Protein AF-A0A2P2Q1V0-F1 (afdb_monomer_lite)

InterPro domains:
  IPR006458 Ovate protein family, C-terminal [PF04844] (1-45)
  IPR006458 Ovate protein family, C-terminal [PS51754] (1-45)
  IPR006458 Ovate protein family, C-terminal [TIGR01568] (1-45)
  IPR038933 Ovate protein family [PTHR33057] (1-46)

Radius of gyration: 12.18 Å; chains: 1; bounding box: 31×19×33 Å

Secondary structure (DSSP, 8-state):
-HHHHHHTT--SHHHHHHHHHHHHHHS-GGGHHHHHHHHHHHHHHHHHTT-

Foldseek 3Di:
DVVVCVVPCPVDPVVLVVVLVVVPVVDDPVCNVVSVVVSVVVVVVVVVVVD

pLDDT: mean 78.79, std 18.53, range [46.38, 97.06]

Organism: Rhizophora mucronata (NCBI:txid61149)

Sequence (51 aa):
MMEMIVENNMQSSKDLEELLACYLSLNSNEYHDLIVKAFEQIWFYMVDLHL

Structure (mmCIF, N/CA/C/O backbone):
data_AF-A0A2P2Q1V0-F1
#
_entry.id   AF-A0A2P2Q1V0-F1
#
loop_
_atom_site.group_PDB
_atom_site.id
_atom_site.type_symbol
_atom_site.label_atom_id
_atom_site.label_alt_id
_atom_site.label_comp_id
_atom_site.label_asym_id
_atom_site.label_entity_id
_atom_site.label_seq_id
_atom_site.pdbx_PDB_ins_code
_atom_site.Cartn_x
_atom_site.Cartn_y
_atom_site.Cartn_z
_atom_site.occupancy
_atom_site.B_iso_or_equiv
_atom_site.auth_seq_id
_atom_site.auth_comp_id
_atom_site.auth_asym_id
_atom_site.auth_atom_id
_atom_site.pdbx_PDB_model_num
ATOM 1 N N . MET A 1 1 ? 13.899 13.591 -7.176 1.00 52.75 1 MET A N 1
ATOM 2 C CA . MET A 1 1 ? 12.735 12.722 -6.862 1.00 52.75 1 MET A CA 1
ATOM 3 C C . MET A 1 1 ? 12.655 11.562 -7.849 1.00 52.75 1 MET A C 1
ATOM 5 O O . MET A 1 1 ? 12.752 10.435 -7.398 1.00 52.75 1 MET A O 1
ATOM 9 N N . MET A 1 2 ? 12.628 11.820 -9.166 1.00 48.12 2 MET A N 1
ATOM 10 C CA . MET A 1 2 ? 12.785 10.778 -10.202 1.00 48.12 2 MET A CA 1
ATOM 11 C C . MET A 1 2 ? 14.141 10.051 -10.123 1.00 48.12 2 MET A C 1
ATOM 13 O O . MET A 1 2 ? 14.213 8.840 -10.280 1.00 48.12 2 MET A O 1
ATOM 17 N N . GLU A 1 3 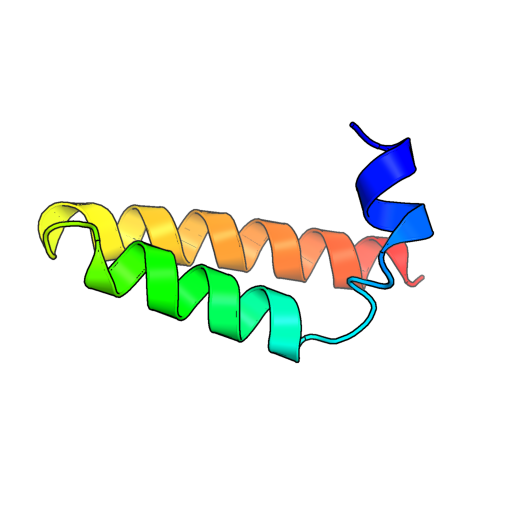? 15.206 10.784 -9.787 1.00 46.38 3 GLU A N 1
ATOM 18 C CA . GLU A 1 3 ? 16.558 10.226 -9.625 1.00 46.38 3 GLU A CA 1
ATOM 19 C C . GLU A 1 3 ? 16.671 9.237 -8.450 1.00 46.38 3 GLU A C 1
ATOM 21 O O . GLU A 1 3 ? 17.388 8.250 -8.552 1.00 46.38 3 GLU A O 1
ATOM 26 N N . MET A 1 4 ? 15.892 9.418 -7.374 1.00 49.97 4 MET A N 1
ATOM 27 C CA . MET A 1 4 ? 15.936 8.522 -6.205 1.00 49.97 4 MET A CA 1
ATOM 28 C C . MET A 1 4 ? 15.245 7.174 -6.443 1.00 49.97 4 MET A C 1
ATOM 30 O O . MET A 1 4 ? 15.597 6.194 -5.791 1.00 49.97 4 MET A O 1
ATOM 34 N N . ILE A 1 5 ? 14.275 7.128 -7.363 1.00 53.22 5 ILE A N 1
ATOM 35 C CA . ILE A 1 5 ? 13.545 5.905 -7.734 1.00 53.22 5 ILE A CA 1
ATOM 36 C C . ILE A 1 5 ? 14.438 4.998 -8.596 1.00 53.22 5 ILE A C 1
ATOM 38 O O . ILE A 1 5 ? 14.396 3.779 -8.457 1.00 53.22 5 ILE A O 1
ATOM 42 N N . VAL A 1 6 ? 15.296 5.593 -9.432 1.00 56.53 6 VAL A N 1
ATOM 43 C CA . VAL A 1 6 ? 16.257 4.863 -10.273 1.00 56.53 6 VAL A CA 1
ATOM 44 C C . VAL A 1 6 ? 17.471 4.390 -9.464 1.00 56.53 6 VAL A C 1
ATOM 46 O O . VAL A 1 6 ? 17.922 3.265 -9.662 1.00 56.53 6 VAL A O 1
ATOM 49 N N . GLU A 1 7 ? 17.980 5.199 -8.526 1.00 50.38 7 GLU A N 1
ATOM 50 C CA . GLU A 1 7 ? 19.170 4.836 -7.736 1.00 50.38 7 GLU A CA 1
ATOM 51 C C . GLU A 1 7 ? 18.923 3.762 -6.661 1.00 50.38 7 GLU A C 1
ATOM 53 O O . GLU A 1 7 ? 19.842 3.006 -6.354 1.00 50.38 7 GLU A O 1
ATOM 58 N N . ASN A 1 8 ? 17.714 3.653 -6.092 1.00 47.22 8 ASN A N 1
ATOM 59 C CA . ASN A 1 8 ? 17.451 2.723 -4.978 1.00 47.22 8 ASN A CA 1
ATOM 60 C C . ASN A 1 8 ? 16.969 1.325 -5.379 1.00 47.22 8 ASN A C 1
ATOM 62 O O . ASN A 1 8 ? 16.656 0.539 -4.491 1.00 47.22 8 ASN A O 1
ATOM 66 N N . ASN A 1 9 ? 16.918 0.978 -6.669 1.00 47.78 9 ASN A N 1
ATOM 67 C CA . ASN A 1 9 ? 16.383 -0.318 -7.101 1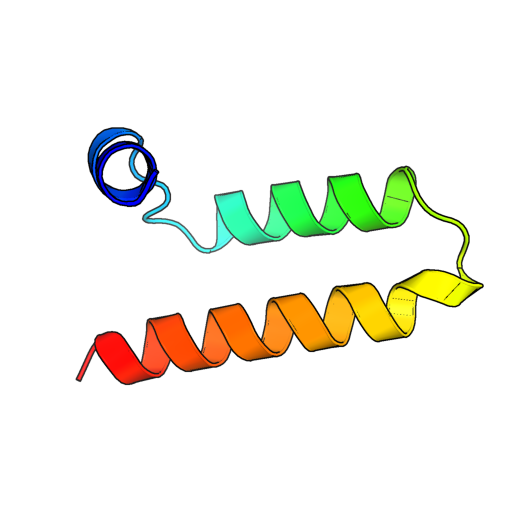.00 47.78 9 ASN A CA 1
ATOM 68 C C . ASN A 1 9 ? 15.011 -0.631 -6.472 1.00 47.78 9 ASN A C 1
ATOM 70 O O . ASN A 1 9 ? 14.803 -1.744 -5.999 1.00 47.78 9 ASN A O 1
ATOM 74 N N . MET A 1 10 ? 14.039 0.288 -6.547 1.00 51.06 10 MET A N 1
ATOM 75 C CA . MET A 1 10 ? 12.625 -0.125 -6.495 1.00 51.06 10 MET A CA 1
ATOM 76 C C . MET A 1 10 ? 12.280 -0.868 -7.803 1.00 51.06 10 MET A C 1
ATOM 78 O O . MET A 1 10 ? 11.462 -0.426 -8.602 1.00 51.06 10 MET A O 1
ATOM 82 N N . GLN A 1 11 ? 13.014 -1.946 -8.086 1.00 52.34 11 GLN A N 1
ATOM 83 C CA . GLN A 1 11 ? 12.924 -2.784 -9.285 1.00 52.34 11 GLN A CA 1
ATOM 84 C C . GLN A 1 11 ? 12.076 -4.035 -9.032 1.00 52.34 11 GLN A C 1
ATOM 86 O O . GLN A 1 11 ? 11.842 -4.815 -9.951 1.00 52.34 11 GLN A O 1
ATOM 91 N N . SER A 1 12 ? 11.626 -4.250 -7.794 1.00 60.59 12 SER A N 1
ATOM 92 C CA . SER A 1 12 ? 10.854 -5.425 -7.421 1.00 60.59 12 SER A CA 1
ATOM 93 C C . SER A 1 12 ? 9.453 -5.018 -6.996 1.00 60.59 12 SER A C 1
ATOM 95 O O . SER A 1 12 ? 9.277 -4.131 -6.162 1.00 60.59 12 SER A O 1
ATOM 97 N N . SER A 1 13 ? 8.451 -5.734 -7.506 1.00 67.94 13 SER A N 1
ATOM 98 C CA . SER A 1 13 ? 7.064 -5.692 -7.025 1.00 67.94 13 SER A CA 1
ATOM 99 C C . SER A 1 13 ? 6.953 -5.726 -5.497 1.00 67.94 13 SER A C 1
ATOM 101 O O . SER A 1 13 ? 6.027 -5.159 -4.924 1.00 67.94 13 SER A O 1
ATOM 103 N N 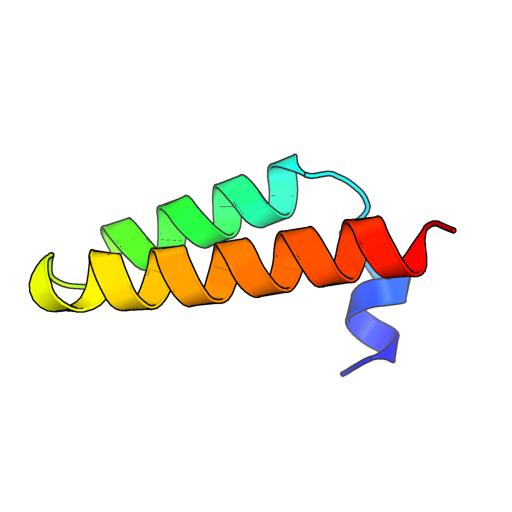. LYS A 1 14 ? 7.936 -6.349 -4.842 1.00 75.88 14 LYS A N 1
ATOM 104 C CA . LYS A 1 14 ? 8.042 -6.489 -3.395 1.00 75.88 14 LYS A CA 1
ATOM 105 C C . LYS A 1 14 ? 8.161 -5.157 -2.645 1.00 75.88 14 LYS A C 1
ATOM 107 O O . LYS A 1 14 ? 7.550 -5.018 -1.592 1.00 75.88 14 LYS A O 1
ATOM 112 N N . ASP A 1 15 ? 8.878 -4.171 -3.183 1.00 82.38 15 ASP A N 1
ATOM 113 C CA . ASP A 1 15 ? 9.013 -2.867 -2.513 1.00 82.38 15 ASP A CA 1
ATOM 114 C C . ASP A 1 15 ? 7.688 -2.098 -2.551 1.00 82.38 15 ASP A C 1
ATOM 116 O O . ASP A 1 15 ? 7.319 -1.416 -1.595 1.00 82.38 15 ASP A O 1
ATOM 120 N N . LEU A 1 16 ? 6.934 -2.251 -3.644 1.00 84.38 16 LEU A N 1
ATOM 121 C CA . LEU A 1 16 ? 5.604 -1.668 -3.779 1.00 84.38 16 LEU A CA 1
ATOM 122 C C . LEU A 1 16 ? 4.594 -2.360 -2.847 1.00 84.38 16 LEU A C 1
ATOM 124 O O . LEU A 1 16 ? 3.772 -1.685 -2.229 1.00 84.38 16 LEU A O 1
ATOM 128 N N . GLU A 1 17 ? 4.680 -3.684 -2.702 1.00 88.62 17 GLU A N 1
ATOM 129 C CA . GLU A 1 17 ? 3.871 -4.451 -1.746 1.00 88.62 17 GLU A CA 1
ATOM 130 C C . GLU A 1 17 ? 4.159 -4.052 -0.290 1.00 88.62 17 GLU A C 1
ATOM 132 O O . GLU A 1 17 ? 3.221 -3.839 0.484 1.00 88.62 17 GLU A O 1
ATOM 137 N N . GLU A 1 18 ? 5.431 -3.892 0.091 1.00 91.44 18 GLU A N 1
ATOM 138 C CA . GLU A 1 18 ? 5.810 -3.434 1.436 1.00 91.44 18 GLU A CA 1
ATOM 139 C C . GLU A 1 18 ? 5.312 -2.007 1.706 1.00 91.44 18 GLU A C 1
ATOM 141 O O . GLU A 1 18 ? 4.785 -1.721 2.788 1.00 91.44 18 GLU A O 1
ATOM 146 N N . LEU A 1 19 ? 5.392 -1.120 0.707 1.00 91.88 19 LEU A N 1
ATOM 147 C CA . LEU A 1 19 ? 4.863 0.237 0.810 1.00 91.88 19 LEU A CA 1
ATOM 148 C C . LEU A 1 19 ? 3.333 0.227 0.970 1.00 91.88 19 LEU A C 1
ATOM 150 O O . LEU A 1 19 ? 2.807 0.918 1.844 1.00 91.88 19 LEU A O 1
ATOM 154 N N . LEU A 1 20 ? 2.618 -0.589 0.188 1.00 94.12 20 LEU A N 1
ATOM 155 C CA . LEU A 1 20 ? 1.165 -0.750 0.299 1.00 94.12 20 LEU A CA 1
ATOM 156 C C . LEU A 1 20 ? 0.769 -1.231 1.700 1.00 94.12 20 LEU A C 1
ATOM 158 O O . LEU A 1 20 ? -0.113 -0.641 2.327 1.00 94.12 20 LEU A O 1
ATOM 162 N N . ALA A 1 21 ? 1.455 -2.250 2.224 1.00 93.88 21 ALA A N 1
ATOM 163 C CA . ALA A 1 21 ? 1.214 -2.760 3.572 1.00 93.88 21 ALA A CA 1
ATOM 164 C C . ALA A 1 21 ? 1.430 -1.675 4.643 1.00 93.88 21 ALA A C 1
ATOM 166 O O . ALA A 1 21 ? 0.607 -1.534 5.554 1.00 93.88 21 ALA A O 1
ATOM 167 N N . CYS A 1 22 ? 2.479 -0.856 4.503 1.00 95.44 22 CYS A N 1
ATOM 168 C CA . CYS A 1 22 ? 2.716 0.285 5.387 1.00 95.44 22 CYS A CA 1
ATOM 169 C C . CYS A 1 22 ? 1.539 1.269 5.351 1.00 95.44 22 CYS A C 1
ATOM 171 O O . CYS A 1 22 ? 0.986 1.597 6.402 1.00 95.44 22 CYS A O 1
ATOM 173 N N . TYR A 1 23 ? 1.098 1.692 4.163 1.00 95.44 23 TYR A N 1
ATOM 174 C CA . TYR A 1 23 ? -0.012 2.639 4.024 1.00 95.44 23 TYR A CA 1
ATOM 175 C C . TYR A 1 23 ? -1.333 2.095 4.576 1.00 95.44 23 TYR A C 1
ATOM 177 O O . TYR A 1 23 ? -2.051 2.838 5.243 1.00 95.44 23 TYR A O 1
ATOM 185 N N . LEU A 1 24 ? -1.641 0.815 4.368 1.00 95.94 24 LEU A N 1
ATOM 186 C CA . LEU A 1 24 ? -2.845 0.200 4.933 1.00 95.94 24 LEU A CA 1
ATOM 187 C C . LEU A 1 24 ? -2.783 0.119 6.465 1.00 95.94 24 LEU A C 1
ATOM 189 O O . LEU A 1 24 ? -3.786 0.361 7.127 1.00 95.94 24 LEU A O 1
ATOM 193 N N . SER A 1 25 ? -1.611 -0.164 7.045 1.00 96.44 25 SER A N 1
ATOM 194 C CA . SER A 1 25 ? -1.455 -0.216 8.508 1.00 96.44 25 SER A CA 1
ATOM 195 C C . SER A 1 25 ? -1.525 1.158 9.186 1.00 96.44 25 SER A C 1
ATOM 197 O O . SER A 1 25 ? -1.965 1.261 10.330 1.00 96.44 25 SER A O 1
ATOM 199 N N . LEU A 1 26 ? -1.093 2.213 8.488 1.00 96.56 26 LEU A N 1
ATOM 200 C CA . LEU A 1 26 ? -1.012 3.574 9.023 1.00 96.56 26 LEU A CA 1
ATOM 201 C C . LEU A 1 26 ? -2.312 4.371 8.869 1.00 96.56 26 LEU A C 1
ATOM 203 O O . LEU A 1 26 ? -2.468 5.398 9.527 1.00 96.56 26 LEU A O 1
ATOM 207 N N . ASN A 1 27 ? -3.230 3.927 8.009 1.00 94.62 27 ASN A N 1
ATOM 208 C CA . ASN A 1 27 ? -4.461 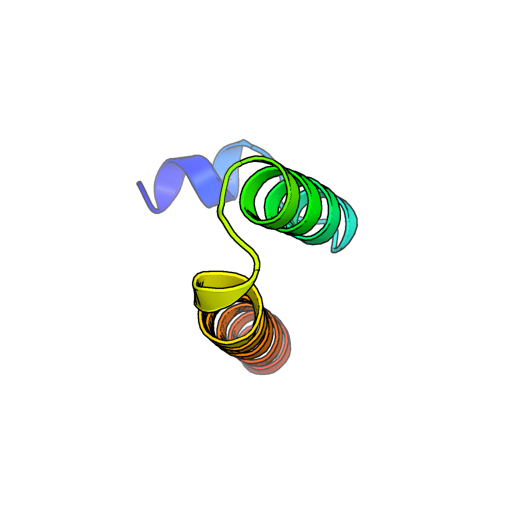4.649 7.701 1.00 94.62 27 ASN A CA 1
ATOM 209 C C . ASN A 1 27 ? -5.698 3.841 8.100 1.00 94.62 27 ASN A C 1
ATOM 211 O O . ASN A 1 27 ? -5.722 2.616 8.003 1.00 94.62 27 ASN A O 1
ATOM 215 N N . SER A 1 28 ? -6.757 4.543 8.505 1.00 95.19 28 SER A N 1
ATOM 216 C CA . SER A 1 28 ? -8.070 3.944 8.752 1.00 95.19 28 SER A CA 1
ATOM 217 C C . SER A 1 28 ? -8.628 3.262 7.499 1.00 95.19 28 SER A C 1
ATOM 219 O O . SER A 1 28 ? -8.394 3.718 6.378 1.00 95.19 28 SER A O 1
ATOM 221 N N . ASN A 1 29 ? -9.456 2.232 7.700 1.00 94.69 29 ASN A N 1
ATOM 222 C CA . ASN A 1 29 ? -10.073 1.448 6.621 1.00 94.69 29 ASN A CA 1
ATOM 223 C C . ASN A 1 29 ? -10.861 2.294 5.602 1.00 94.69 29 ASN A C 1
ATOM 225 O O . ASN A 1 29 ? -10.989 1.896 4.451 1.00 94.69 29 ASN A O 1
ATOM 229 N N . GLU A 1 30 ? -11.355 3.474 5.993 1.00 97.06 30 GLU A N 1
ATOM 230 C CA . GLU A 1 30 ? -12.041 4.416 5.093 1.00 97.06 30 GLU A CA 1
ATOM 231 C C . GLU A 1 30 ? -11.160 4.902 3.924 1.00 97.06 30 GLU A C 1
ATOM 233 O O . GLU A 1 30 ? -11.679 5.266 2.871 1.00 97.06 30 GLU A O 1
ATOM 238 N N . TYR A 1 31 ? -9.832 4.873 4.084 1.00 94.94 31 TYR A N 1
ATOM 239 C CA . TYR A 1 31 ? -8.870 5.270 3.053 1.00 94.94 31 TYR A CA 1
ATOM 240 C C . TYR A 1 31 ? -8.312 4.084 2.266 1.00 94.94 31 TYR A C 1
ATOM 242 O O . TYR A 1 31 ? -7.648 4.296 1.252 1.00 94.94 31 TYR A O 1
ATOM 250 N N . HIS A 1 32 ? -8.561 2.844 2.698 1.00 96.06 32 HIS A N 1
ATOM 251 C CA . HIS A 1 32 ? -7.934 1.659 2.100 1.00 96.06 32 HIS A CA 1
ATOM 252 C C . HIS A 1 32 ? -8.302 1.502 0.628 1.00 96.06 32 HIS A C 1
ATOM 254 O O . HIS A 1 32 ? -7.411 1.297 -0.189 1.00 96.06 32 HIS A O 1
ATOM 260 N N . ASP A 1 33 ? -9.568 1.711 0.264 1.00 96.44 33 ASP A N 1
ATOM 261 C CA . ASP A 1 33 ? -10.010 1.646 -1.135 1.00 96.44 33 ASP A CA 1
ATOM 262 C C . ASP A 1 33 ? -9.305 2.681 -2.023 1.00 96.44 33 ASP A C 1
ATOM 264 O O . ASP A 1 33 ? -8.984 2.411 -3.182 1.00 96.44 33 ASP A O 1
ATOM 268 N N . LEU A 1 34 ? -9.055 3.881 -1.492 1.00 96.62 34 LEU A N 1
ATOM 269 C CA . LEU A 1 34 ? -8.346 4.934 -2.218 1.00 96.62 34 LEU A CA 1
ATOM 270 C C . LEU A 1 34 ? -6.860 4.593 -2.372 1.00 96.62 34 LEU A C 1
ATOM 272 O O . LEU A 1 34 ? -6.297 4.779 -3.451 1.00 96.62 34 LEU 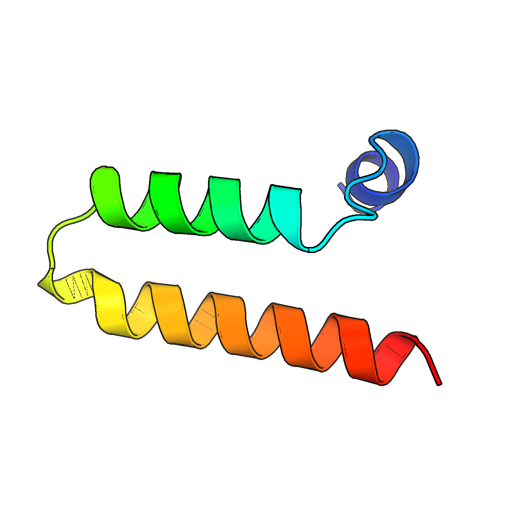A O 1
ATOM 276 N N . ILE A 1 35 ? -6.245 4.076 -1.306 1.00 96.25 35 ILE A N 1
ATOM 277 C CA . ILE A 1 35 ? -4.847 3.639 -1.292 1.00 96.25 35 ILE A CA 1
ATOM 278 C C . ILE A 1 35 ? -4.649 2.516 -2.316 1.00 96.25 35 ILE A C 1
ATOM 280 O O . ILE A 1 35 ? -3.788 2.638 -3.183 1.00 96.25 35 ILE A O 1
ATOM 284 N N . VAL A 1 36 ? -5.483 1.471 -2.291 1.00 95.12 36 VAL A N 1
ATOM 285 C CA . VAL A 1 36 ? -5.394 0.347 -3.239 1.00 95.12 36 VAL A CA 1
ATOM 286 C C . VAL A 1 36 ? -5.520 0.833 -4.684 1.00 95.12 36 VAL A C 1
ATOM 288 O O . VAL A 1 36 ? -4.668 0.502 -5.504 1.00 95.12 36 VAL A O 1
ATOM 291 N N . LYS A 1 37 ? -6.498 1.697 -4.994 1.00 95.50 37 LYS A N 1
ATOM 292 C CA . LYS A 1 37 ? -6.665 2.255 -6.351 1.00 95.50 37 LYS A CA 1
ATOM 293 C C . LYS A 1 37 ? -5.448 3.040 -6.838 1.00 95.50 37 LYS A C 1
ATOM 295 O O . LYS A 1 37 ? -5.110 2.973 -8.018 1.00 95.50 37 LYS A O 1
ATOM 300 N N . ALA A 1 38 ? -4.800 3.803 -5.959 1.00 93.69 38 ALA A N 1
ATOM 301 C CA . ALA A 1 38 ? -3.592 4.542 -6.319 1.00 93.69 38 ALA A CA 1
ATOM 302 C C . ALA A 1 38 ? -2.431 3.587 -6.643 1.00 93.69 38 ALA A C 1
ATOM 304 O O . ALA A 1 38 ? -1.730 3.775 -7.637 1.00 93.69 38 ALA A O 1
ATOM 305 N N . PHE A 1 39 ? -2.265 2.534 -5.842 1.00 93.06 39 PHE A N 1
ATOM 306 C CA . PHE A 1 39 ? -1.240 1.514 -6.056 1.00 93.06 39 PHE A CA 1
ATOM 307 C C . PHE A 1 39 ? -1.490 0.668 -7.314 1.00 93.06 39 PHE A C 1
ATOM 309 O O . PHE A 1 39 ? -0.543 0.397 -8.051 1.00 93.06 39 PHE A O 1
ATOM 316 N N . GLU A 1 40 ? -2.745 0.325 -7.621 1.00 91.44 40 GLU A N 1
ATOM 317 C CA . GLU A 1 40 ? -3.115 -0.332 -8.884 1.00 91.44 40 GLU A CA 1
ATOM 318 C C . GLU A 1 40 ? -2.704 0.508 -10.098 1.00 91.44 40 GLU A C 1
ATOM 320 O O . GLU A 1 40 ? -2.112 -0.018 -11.038 1.00 91.44 40 GLU A O 1
ATOM 325 N N . GLN A 1 41 ? -2.958 1.822 -10.079 1.00 89.25 41 GLN A N 1
ATOM 326 C CA . GLN A 1 41 ? -2.544 2.705 -11.174 1.00 89.25 41 GLN A CA 1
ATOM 327 C C . GLN A 1 41 ? -1.028 2.700 -11.360 1.00 89.25 41 GLN A C 1
ATOM 329 O O . GLN A 1 41 ? -0.559 2.571 -12.488 1.00 89.25 41 GLN A O 1
ATOM 334 N N . ILE A 1 42 ? -0.261 2.797 -10.270 1.00 86.31 42 ILE A N 1
ATOM 335 C CA . ILE A 1 42 ? 1.207 2.741 -10.316 1.00 86.31 42 ILE A CA 1
ATOM 336 C C . ILE A 1 42 ? 1.675 1.418 -10.932 1.00 86.31 42 ILE A C 1
ATOM 338 O O . ILE A 1 42 ? 2.550 1.432 -11.796 1.00 86.31 42 ILE A O 1
ATOM 342 N N . TRP A 1 43 ? 1.057 0.295 -10.550 1.00 85.62 43 TRP A N 1
ATOM 343 C CA . TRP A 1 43 ? 1.361 -1.014 -11.128 1.00 85.62 43 TRP A CA 1
ATOM 344 C C . TRP A 1 43 ? 1.105 -1.051 -12.637 1.00 85.62 43 TRP A C 1
ATOM 346 O O . TRP A 1 43 ? 1.973 -1.475 -13.398 1.00 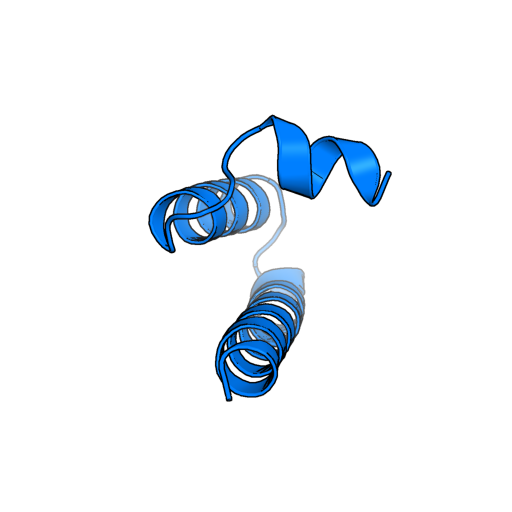85.62 43 TRP A O 1
ATOM 356 N N . PHE A 1 44 ? -0.053 -0.560 -13.089 1.00 84.25 44 PHE A N 1
ATOM 357 C CA . PHE A 1 44 ? -0.356 -0.472 -14.519 1.00 84.25 44 PHE A CA 1
ATOM 358 C C . PHE A 1 44 ? 0.643 0.413 -15.266 1.00 84.25 44 PHE A C 1
ATOM 360 O O . PHE A 1 44 ? 1.117 0.003 -16.319 1.00 84.25 44 PHE A O 1
ATOM 367 N N . TYR A 1 45 ? 1.023 1.570 -14.716 1.00 82.12 45 TYR A N 1
ATOM 368 C CA . TYR A 1 45 ? 2.038 2.433 -15.328 1.00 82.12 45 TYR A CA 1
ATOM 369 C C . TYR A 1 45 ? 3.408 1.758 -15.422 1.00 82.12 45 TYR A C 1
ATOM 371 O O . TYR A 1 45 ? 4.086 1.924 -16.429 1.00 82.12 45 TYR A O 1
ATOM 379 N N . MET A 1 46 ? 3.820 0.992 -14.408 1.00 78.62 46 MET A N 1
ATOM 380 C CA . MET A 1 46 ? 5.080 0.239 -14.448 1.00 78.62 46 MET A CA 1
ATOM 381 C C . MET A 1 46 ? 5.061 -0.857 -15.518 1.00 78.62 46 MET A C 1
ATOM 383 O O . MET A 1 46 ? 6.060 -1.052 -16.204 1.00 78.62 46 MET A O 1
ATOM 387 N N . VAL A 1 47 ? 3.932 -1.555 -15.674 1.00 76.06 47 VAL A N 1
ATOM 388 C CA . VAL A 1 47 ? 3.760 -2.593 -16.704 1.00 76.06 47 VAL A CA 1
ATOM 389 C C . VAL A 1 47 ? 3.692 -1.981 -18.108 1.00 76.06 47 VAL A C 1
ATOM 391 O O . VAL A 1 47 ? 4.278 -2.537 -19.033 1.00 76.06 47 VAL A O 1
ATOM 394 N N . ASP A 1 48 ? 3.031 -0.832 -18.268 1.00 72.00 48 ASP A N 1
ATOM 395 C CA . ASP A 1 48 ? 2.900 -0.124 -19.551 1.00 72.00 48 ASP A CA 1
ATOM 396 C C . ASP A 1 48 ? 4.228 0.509 -20.007 1.00 72.00 48 ASP A C 1
ATOM 398 O O . ASP A 1 48 ? 4.552 0.477 -21.190 1.00 72.00 48 ASP A O 1
ATOM 402 N N . LEU A 1 49 ? 5.063 0.995 -19.075 1.00 61.72 49 LEU A N 1
ATOM 403 C CA . LEU A 1 49 ? 6.412 1.499 -19.384 1.00 61.72 49 LEU A CA 1
ATOM 404 C C . LEU A 1 49 ? 7.419 0.402 -19.768 1.00 61.72 49 LEU A C 1
ATOM 406 O O . LEU A 1 49 ? 8.516 0.721 -20.226 1.00 61.72 49 LEU A O 1
ATOM 410 N N . HIS A 1 50 ? 7.085 -0.868 -19.533 1.00 56.69 50 HIS A N 1
ATOM 411 C CA . HIS A 1 50 ? 7.942 -2.017 -19.829 1.00 56.69 50 HIS A CA 1
ATOM 412 C C . HIS A 1 50 ? 7.736 -2.593 -21.250 1.00 56.69 50 HIS A C 1
ATOM 414 O O . HIS A 1 50 ? 8.261 -3.674 -21.537 1.00 56.69 50 HIS A O 1
ATOM 420 N N . LEU A 1 51 ? 7.005 -1.881 -22.124 1.00 48.12 51 LEU A N 1
ATOM 421 C CA . LEU A 1 51 ? 6.807 -2.173 -23.556 1.00 48.12 51 LEU A CA 1
ATOM 422 C C . LEU A 1 51 ? 7.898 -1.574 -24.458 1.00 48.12 51 LEU A C 1
ATOM 424 O O . LEU A 1 51 ? 8.216 -0.372 -24.313 1.00 48.12 51 LEU A O 1
#